Protein AF-X0WJH9-F1 (afdb_monomer_lite)

Sequence (144 aa):
SVLFIGSVLCEEDDSVIKLLTEKNVYPIPLNCTGLNMLEGLESVSTVADEEVITVLSRITFQMHACIRTRPNKKVYDRIGEALEKSKAKGIILKALSFCDLWYTEKERMKRSFDVPVLVLDSGYGEGDIGRISTRLESFLETLS

Secondary structure (DSSP, 8-state):
-EEEEESPP-GGGHHHHHHHHHTT--EEEESTTTHHHHHHHHT----TT--HHHHHHHHHHHSPPPTTSSS-HHHHHHHHHHHHHHT-S-EEEEEETT-HHHHHTHHHHHHH-SS-EEEEEE-SSGGGHHHHHHHHHHHHHHT-

Radius of gyration: 16.47 Å; chains: 1; bounding box: 43×32×41 Å

pLDDT: mean 89.29, std 8.72, range [57.38, 98.19]

Foldseek 3Di:
DAEEEADDDDPLCVLVQVLCVVVVHHYQDPYCNHDLVVVLQVPQDDDPPDDPVVSVVRSVVSGQDDLPDPVNVSVLVVVVVVCVVVVHQEYEHEDEVPNCSSVVCQVVVCVSDPHYYHYDHDYPDPVCSVVVSVSVVVNVVVSD

Structure (mmCIF, N/CA/C/O backbone):
data_AF-X0WJH9-F1
#
_entry.id   AF-X0WJH9-F1
#
loop_
_atom_site.group_PDB
_atom_site.id
_atom_site.type_symbol
_atom_site.label_atom_id
_atom_site.label_alt_id
_atom_site.label_comp_id
_atom_site.label_asym_id
_atom_site.label_entity_id
_atom_site.label_seq_id
_atom_site.pdbx_PDB_ins_code
_atom_site.Cartn_x
_atom_site.Cartn_y
_atom_site.Cartn_z
_atom_site.occupancy
_atom_site.B_iso_or_equiv
_atom_site.auth_seq_id
_atom_site.auth_comp_id
_atom_site.auth_asym_id
_atom_site.auth_atom_id
_atom_site.pdbx_PDB_model_num
ATOM 1 N N . SER A 1 1 ? -3.272 -9.104 9.311 1.00 92.94 1 SER A N 1
ATOM 2 C CA . SER A 1 1 ? -2.352 -8.209 8.583 1.00 92.94 1 SER A CA 1
ATOM 3 C C . SER A 1 1 ? -3.154 -7.276 7.694 1.00 92.94 1 SER A C 1
ATOM 5 O O . SER A 1 1 ? -4.299 -7.582 7.360 1.00 92.94 1 SER A O 1
ATOM 7 N N . VAL A 1 2 ? -2.558 -6.146 7.325 1.00 97.25 2 VAL A N 1
ATOM 8 C CA . VAL A 1 2 ? -3.115 -5.172 6.373 1.00 97.25 2 VAL A CA 1
ATOM 9 C C . VAL A 1 2 ? -2.063 -4.857 5.317 1.00 97.25 2 VAL A C 1
ATOM 11 O O . VAL A 1 2 ? -0.874 -4.874 5.628 1.00 97.25 2 VAL A O 1
ATOM 14 N N . LEU A 1 3 ? -2.468 -4.568 4.082 1.00 97.50 3 LEU A N 1
ATOM 15 C CA . LEU A 1 3 ? -1.538 -4.005 3.103 1.00 97.50 3 LEU A CA 1
ATOM 16 C C . LEU A 1 3 ? -1.379 -2.514 3.365 1.00 97.50 3 LEU A C 1
ATOM 18 O O . LEU A 1 3 ? -2.368 -1.792 3.422 1.00 97.50 3 LEU A O 1
ATOM 22 N N . PHE A 1 4 ? -0.143 -2.051 3.480 1.00 96.25 4 PHE A N 1
ATOM 23 C CA . PHE A 1 4 ? 0.189 -0.638 3.569 1.00 96.25 4 PHE A CA 1
ATOM 24 C C . PHE A 1 4 ? 0.730 -0.196 2.212 1.00 96.25 4 PHE A C 1
ATOM 26 O O . PHE A 1 4 ? 1.853 -0.531 1.835 1.00 96.25 4 PHE A O 1
ATOM 33 N N . ILE A 1 5 ? -0.100 0.505 1.447 1.00 95.81 5 ILE A N 1
ATOM 34 C CA . ILE A 1 5 ? 0.194 0.937 0.079 1.00 95.81 5 ILE A CA 1
ATOM 35 C C . ILE A 1 5 ? 0.254 2.460 0.014 1.00 95.81 5 ILE A C 1
ATOM 37 O O . ILE A 1 5 ? -0.139 3.155 0.950 1.00 95.81 5 ILE A O 1
ATOM 41 N N . GLY A 1 6 ? 0.660 2.987 -1.138 1.00 93.88 6 GLY A N 1
ATOM 42 C CA . GLY A 1 6 ? 0.555 4.411 -1.416 1.00 93.88 6 GLY A CA 1
ATOM 43 C C . GLY A 1 6 ? 1.908 5.094 -1.567 1.00 93.88 6 GLY A C 1
ATOM 44 O O . GLY A 1 6 ? 2.831 4.547 -2.181 1.00 93.88 6 GLY A O 1
ATOM 45 N N . SER A 1 7 ? 2.001 6.321 -1.060 1.00 91.62 7 SER A N 1
ATOM 46 C CA . SER A 1 7 ? 3.233 7.112 -1.043 1.0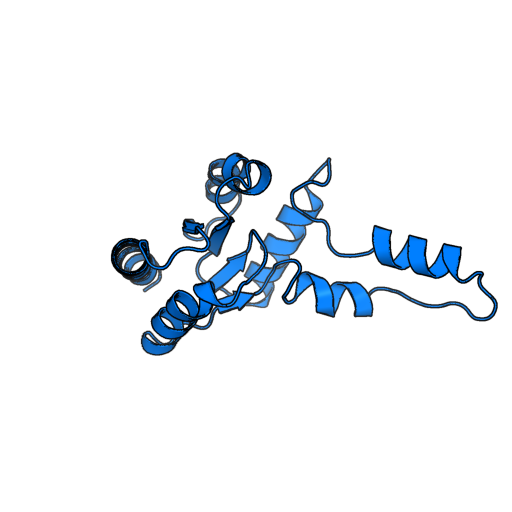0 91.62 7 SER A CA 1
ATOM 47 C C . SER A 1 7 ? 4.352 6.419 -0.254 1.00 91.62 7 SER A C 1
ATOM 49 O O . SER A 1 7 ? 4.126 5.418 0.427 1.00 91.62 7 SER A O 1
ATOM 51 N N . VAL A 1 8 ? 5.571 6.956 -0.365 1.00 89.62 8 VAL A N 1
ATOM 52 C CA . VAL A 1 8 ? 6.760 6.510 0.385 1.00 89.62 8 VAL A CA 1
ATOM 53 C C . VAL A 1 8 ? 6.472 6.376 1.883 1.00 89.62 8 VAL A C 1
ATOM 55 O O . VAL A 1 8 ? 5.695 7.166 2.417 1.00 89.62 8 VAL A O 1
ATOM 58 N N . LEU A 1 9 ? 7.092 5.396 2.544 1.00 87.44 9 LEU A N 1
ATOM 59 C CA . LEU A 1 9 ? 7.174 5.377 4.006 1.00 87.44 9 LEU A CA 1
ATOM 60 C C . LEU A 1 9 ? 8.233 6.390 4.447 1.00 87.44 9 LEU A C 1
ATOM 62 O O . LEU A 1 9 ? 9.302 6.472 3.839 1.00 87.44 9 LEU A O 1
ATOM 66 N N . CYS A 1 10 ? 7.916 7.161 5.475 1.00 84.19 10 CYS A N 1
ATOM 67 C CA . CYS A 1 10 ? 8.783 8.160 6.087 1.00 84.19 10 CYS A CA 1
ATOM 68 C C . CYS A 1 10 ? 8.827 7.933 7.604 1.00 84.19 10 CYS A C 1
ATOM 70 O O . CYS A 1 10 ? 8.014 7.179 8.138 1.00 84.19 10 CYS A O 1
ATOM 72 N N . GLU A 1 11 ? 9.774 8.569 8.292 1.00 83.75 11 GLU A N 1
ATOM 73 C CA . GLU A 1 11 ? 9.966 8.416 9.743 1.00 83.75 11 GLU A CA 1
ATOM 74 C C . GLU A 1 11 ? 8.698 8.774 10.536 1.00 83.75 11 GLU A C 1
ATOM 76 O O . GLU A 1 11 ? 8.378 8.150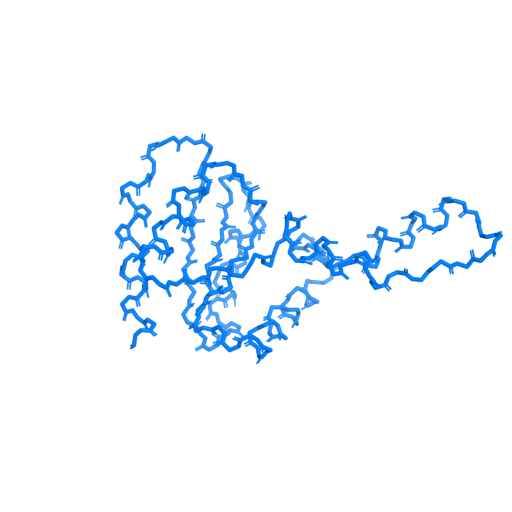 11.542 1.00 83.75 11 GLU A O 1
ATOM 81 N N . GLU A 1 12 ? 7.895 9.709 10.034 1.00 81.19 12 GLU A N 1
ATOM 82 C CA . GLU A 1 12 ? 6.648 10.141 10.663 1.00 81.19 12 GLU A CA 1
ATOM 83 C C . GLU A 1 12 ? 5.575 9.030 10.697 1.00 81.19 12 GLU A C 1
ATOM 85 O O . GLU A 1 12 ? 4.685 9.036 11.559 1.00 81.19 12 GLU A O 1
ATOM 90 N N . ASP A 1 13 ? 5.671 8.037 9.802 1.00 86.00 13 ASP A N 1
ATOM 91 C CA . ASP A 1 13 ? 4.761 6.886 9.775 1.00 86.00 13 ASP A CA 1
ATOM 92 C C . ASP A 1 13 ? 5.018 5.898 10.925 1.00 86.00 13 ASP A C 1
ATOM 94 O O . ASP A 1 13 ? 4.171 5.036 11.179 1.00 86.00 13 ASP A O 1
ATOM 98 N N . ASP A 1 14 ? 6.131 6.023 11.662 1.00 87.81 14 ASP A N 1
ATOM 99 C CA . ASP A 1 14 ? 6.445 5.166 12.814 1.00 87.81 14 ASP A CA 1
ATOM 100 C C . ASP A 1 14 ? 5.316 5.158 13.841 1.00 87.81 14 ASP A C 1
ATOM 102 O O . ASP A 1 14 ? 5.026 4.129 14.451 1.00 87.81 14 ASP A O 1
ATOM 106 N N . SER A 1 15 ? 4.657 6.303 14.025 1.00 85.81 15 SER A N 1
ATOM 107 C CA . SER A 1 15 ? 3.502 6.433 14.913 1.00 85.81 15 SER A CA 1
ATOM 108 C C . SER A 1 15 ? 2.368 5.482 14.509 1.00 85.81 15 SER A C 1
ATOM 110 O O . SER A 1 15 ? 1.832 4.763 15.351 1.00 85.81 15 SER A O 1
ATOM 112 N N . VAL A 1 16 ? 2.058 5.406 13.212 1.00 89.06 16 VAL A N 1
ATOM 113 C CA . VAL A 1 16 ? 1.028 4.522 12.647 1.00 89.06 16 VAL A CA 1
ATOM 114 C C . VAL A 1 16 ? 1.449 3.060 12.754 1.00 89.06 16 VAL A C 1
ATOM 116 O O . VAL A 1 16 ? 0.638 2.213 13.129 1.00 89.06 16 VAL A O 1
ATOM 119 N N . ILE A 1 17 ? 2.714 2.754 12.458 1.00 90.94 17 ILE A N 1
ATOM 120 C CA . ILE A 1 17 ? 3.252 1.390 12.535 1.00 90.94 17 ILE A CA 1
ATOM 121 C C . ILE A 1 17 ? 3.226 0.877 13.982 1.00 90.94 17 ILE A C 1
ATOM 123 O O . ILE A 1 17 ? 2.820 -0.266 14.217 1.00 90.94 17 ILE A O 1
ATOM 127 N N . LYS A 1 18 ? 3.599 1.713 14.959 1.00 90.62 18 LYS A N 1
ATOM 128 C CA . LYS A 1 18 ? 3.525 1.384 16.391 1.00 90.62 18 LYS A CA 1
ATOM 129 C C . LYS A 1 18 ? 2.087 1.109 16.816 1.00 90.62 18 LYS A C 1
ATOM 131 O O . LYS A 1 18 ? 1.829 0.041 17.362 1.00 90.62 18 LYS A O 1
ATOM 136 N N . LEU A 1 19 ? 1.149 1.991 16.464 1.00 90.12 19 LEU A N 1
ATOM 137 C CA . LEU A 1 19 ? -0.268 1.830 16.810 1.00 90.12 19 LEU A CA 1
ATOM 138 C C . LEU A 1 19 ? -0.868 0.538 16.230 1.00 90.12 19 LEU A C 1
ATOM 140 O O . LEU A 1 19 ? -1.598 -0.182 16.907 1.00 90.12 19 LEU A O 1
ATOM 144 N N . LEU A 1 20 ? -0.533 0.214 14.978 1.00 92.94 20 LEU A N 1
ATOM 145 C CA . LEU A 1 20 ? -0.915 -1.050 14.343 1.00 92.94 20 LEU A CA 1
ATOM 146 C C . LEU A 1 20 ? -0.359 -2.257 15.112 1.00 92.94 20 LEU A C 1
ATOM 148 O O . LEU A 1 20 ? -1.094 -3.201 15.417 1.00 92.94 20 LEU A O 1
ATOM 152 N N . THR A 1 21 ? 0.926 -2.204 15.463 1.00 92.12 21 THR A N 1
ATOM 153 C CA . THR A 1 21 ? 1.630 -3.292 16.154 1.00 92.12 21 THR A CA 1
ATOM 154 C C . THR A 1 21 ? 1.083 -3.519 17.565 1.00 92.12 21 THR A C 1
ATOM 156 O O . THR A 1 21 ? 0.880 -4.666 17.955 1.00 92.12 21 THR A O 1
ATOM 159 N N . GLU A 1 22 ? 0.757 -2.455 18.305 1.00 93.19 22 GLU A N 1
ATOM 160 C CA . GLU A 1 22 ? 0.109 -2.523 19.626 1.00 93.19 22 GLU A CA 1
ATOM 161 C C . GLU A 1 22 ? -1.248 -3.241 19.584 1.00 93.19 22 GLU A C 1
ATOM 163 O O . GLU A 1 22 ? -1.638 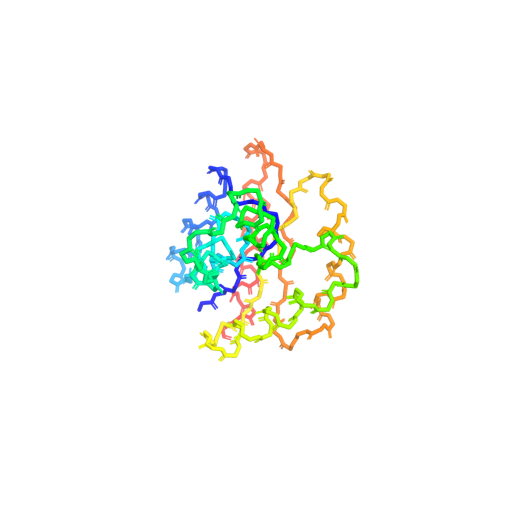-3.910 20.541 1.00 93.19 22 GLU A O 1
ATOM 168 N N . LYS A 1 23 ? -1.957 -3.159 18.453 1.00 91.44 23 LYS A N 1
ATOM 169 C CA . LYS A 1 23 ? -3.224 -3.867 18.213 1.00 91.44 23 LYS A CA 1
ATOM 170 C C . LYS A 1 23 ? -3.025 -5.253 17.574 1.00 91.44 23 LYS A C 1
ATOM 172 O O . LYS A 1 23 ? -3.993 -5.852 17.113 1.00 91.44 23 LYS A O 1
ATOM 177 N N . ASN A 1 24 ? -1.796 -5.782 17.540 1.00 93.44 24 ASN A N 1
ATOM 178 C CA . ASN A 1 24 ? -1.419 -7.045 16.881 1.00 93.44 24 ASN A CA 1
ATOM 179 C C . ASN A 1 24 ? -1.750 -7.094 15.377 1.00 93.44 24 ASN A C 1
ATOM 181 O O . ASN A 1 24 ? -2.008 -8.159 14.805 1.00 93.44 24 ASN A O 1
ATOM 185 N N . VAL A 1 25 ? -1.735 -5.940 14.709 1.00 95.06 25 VAL A N 1
ATOM 186 C CA . VAL A 1 25 ? -1.921 -5.840 13.263 1.00 95.06 25 VAL A CA 1
ATOM 187 C C . VAL A 1 25 ? -0.599 -5.464 12.615 1.00 95.06 25 VAL A C 1
ATOM 189 O O . VAL A 1 25 ? -0.069 -4.385 12.820 1.00 95.06 25 VAL A O 1
ATOM 192 N N . TYR A 1 26 ? -0.076 -6.356 11.780 1.00 94.12 26 TYR A N 1
ATOM 193 C CA . TYR A 1 26 ? 1.191 -6.125 11.088 1.00 94.12 26 TYR A CA 1
ATOM 194 C C . TYR A 1 26 ? 0.943 -5.568 9.677 1.00 94.12 26 TYR A C 1
ATOM 196 O O . TYR A 1 26 ? 0.253 -6.235 8.884 1.00 94.12 26 TYR A O 1
ATOM 204 N N . PRO A 1 27 ? 1.452 -4.360 9.357 1.00 95.06 27 PRO A N 1
ATOM 205 C CA . PRO A 1 27 ? 1.378 -3.801 8.015 1.00 95.06 27 PRO A CA 1
ATOM 206 C C . PRO A 1 27 ? 2.369 -4.490 7.073 1.00 95.06 27 PRO A C 1
ATOM 208 O O . PRO A 1 27 ? 3.518 -4.738 7.424 1.00 95.06 27 PRO A O 1
ATOM 211 N N . ILE A 1 28 ? 1.925 -4.760 5.849 1.00 96.56 28 ILE A N 1
ATOM 212 C CA . ILE A 1 28 ? 2.751 -5.278 4.756 1.00 96.56 28 ILE A CA 1
ATOM 213 C C . ILE A 1 28 ? 3.064 -4.100 3.823 1.00 96.56 28 ILE A C 1
ATOM 215 O O . ILE A 1 28 ? 2.152 -3.640 3.129 1.00 96.56 28 ILE A O 1
ATOM 219 N N . PRO A 1 29 ? 4.303 -3.577 3.804 1.00 95.62 29 PRO A N 1
ATOM 220 C CA . PRO A 1 29 ? 4.628 -2.333 3.112 1.00 95.62 29 PRO A CA 1
ATOM 221 C C . PRO A 1 29 ? 4.786 -2.562 1.604 1.00 95.62 29 PRO A C 1
ATOM 223 O O . PRO A 1 29 ? 5.873 -2.855 1.115 1.00 95.62 29 PRO A O 1
ATOM 226 N N . LEU A 1 30 ? 3.704 -2.416 0.841 1.00 95.69 30 LEU A N 1
ATOM 227 C CA . LEU A 1 30 ? 3.671 -2.591 -0.614 1.00 95.69 30 LEU A CA 1
ATOM 228 C C . LEU A 1 30 ? 3.735 -1.228 -1.329 1.00 95.69 30 LEU A C 1
ATOM 230 O O . LEU A 1 30 ? 2.822 -0.811 -2.046 1.00 95.69 30 LEU A O 1
ATOM 234 N N . ASN A 1 31 ? 4.833 -0.509 -1.112 1.00 92.62 31 ASN A N 1
ATOM 235 C CA . ASN A 1 31 ? 5.142 0.760 -1.768 1.00 92.62 31 ASN A CA 1
ATOM 236 C C . ASN A 1 31 ? 6.609 0.802 -2.232 1.00 92.62 31 ASN A C 1
ATOM 238 O O . ASN A 1 31 ? 7.357 -0.160 -2.061 1.00 92.62 31 ASN A O 1
ATOM 242 N N . CYS A 1 32 ? 7.026 1.909 -2.852 1.00 90.06 32 CYS A N 1
ATOM 243 C CA . CYS A 1 32 ? 8.353 2.040 -3.466 1.00 90.06 32 CYS A CA 1
ATOM 244 C C . CYS A 1 32 ? 9.530 2.136 -2.482 1.00 90.06 32 CYS A C 1
ATOM 246 O O . CYS A 1 32 ? 10.666 2.132 -2.933 1.00 90.06 32 CYS A O 1
ATOM 248 N N . THR A 1 33 ? 9.277 2.229 -1.177 1.00 90.88 33 THR A N 1
ATOM 249 C CA . THR A 1 33 ? 10.298 2.129 -0.116 1.00 90.88 33 THR A CA 1
ATOM 250 C C . THR A 1 33 ? 10.159 0.828 0.682 1.00 90.88 33 THR A C 1
ATOM 252 O O . THR A 1 33 ? 10.831 0.649 1.690 1.00 90.88 33 THR A O 1
ATOM 255 N N . GLY A 1 34 ? 9.263 -0.064 0.253 1.00 92.12 34 GLY A N 1
ATOM 256 C CA . GLY A 1 34 ? 9.014 -1.374 0.841 1.00 92.12 34 GLY A CA 1
ATOM 257 C C . GLY A 1 34 ? 9.170 -2.484 -0.197 1.00 92.12 34 GLY A C 1
ATOM 258 O O . GLY A 1 34 ? 10.088 -2.473 -1.019 1.00 92.12 34 GLY A O 1
ATOM 259 N N . LEU A 1 35 ? 8.245 -3.442 -0.192 1.00 93.12 35 LEU A N 1
ATOM 260 C CA . LEU A 1 35 ? 8.314 -4.663 -0.996 1.00 93.12 35 LEU A CA 1
ATOM 261 C C . LEU A 1 35 ? 8.374 -4.413 -2.507 1.00 93.12 35 LEU A C 1
ATOM 263 O O . LEU A 1 35 ? 9.033 -5.175 -3.205 1.00 93.12 35 LEU A O 1
ATOM 267 N N . ASN A 1 36 ? 7.780 -3.331 -3.031 1.00 92.25 36 ASN A N 1
ATOM 268 C CA . ASN A 1 36 ? 7.887 -3.051 -4.470 1.00 92.25 36 ASN A CA 1
ATOM 269 C C . ASN A 1 36 ? 9.338 -2.780 -4.897 1.00 92.25 36 ASN A C 1
ATOM 271 O O . ASN A 1 36 ? 9.688 -3.065 -6.043 1.00 92.25 36 ASN A O 1
ATOM 275 N N . MET A 1 37 ? 10.163 -2.227 -3.997 1.00 88.44 37 MET A N 1
ATOM 276 C CA . MET A 1 37 ? 11.585 -1.994 -4.246 1.00 88.44 37 MET A CA 1
ATOM 277 C C . MET A 1 37 ? 12.378 -3.298 -4.189 1.00 88.44 37 MET A C 1
ATOM 279 O O . MET A 1 37 ? 13.125 -3.596 -5.116 1.00 88.44 37 MET A O 1
ATOM 283 N N . LEU A 1 38 ? 12.187 -4.072 -3.117 1.00 86.75 38 LEU A N 1
ATOM 284 C CA . LEU A 1 38 ? 12.938 -5.304 -2.869 1.00 86.75 38 LEU A CA 1
ATOM 285 C C . LEU A 1 38 ? 12.640 -6.363 -3.935 1.00 86.75 38 LEU A C 1
ATOM 287 O O . LEU A 1 38 ? 13.541 -6.814 -4.633 1.00 86.75 38 LEU A O 1
ATOM 291 N N . GLU A 1 39 ? 11.362 -6.673 -4.140 1.00 86.94 39 GLU A N 1
ATOM 292 C CA . GLU A 1 39 ? 10.944 -7.693 -5.105 1.00 86.94 39 GLU A CA 1
ATOM 293 C C . GLU A 1 39 ? 11.118 -7.225 -6.559 1.00 86.94 39 GLU A C 1
ATOM 295 O O . GLU A 1 39 ? 11.237 -8.031 -7.479 1.00 86.94 39 GLU A O 1
ATOM 300 N N . GLY A 1 40 ? 11.126 -5.906 -6.790 1.00 79.88 40 GLY A N 1
ATOM 301 C CA . GLY A 1 40 ? 11.391 -5.342 -8.112 1.00 79.88 40 GLY A CA 1
ATOM 302 C C . GLY A 1 40 ? 12.796 -5.688 -8.604 1.00 79.88 40 GLY A C 1
ATOM 303 O O . GLY A 1 40 ? 12.953 -6.087 -9.754 1.00 79.88 40 GLY A O 1
ATOM 304 N N . LEU A 1 41 ? 13.798 -5.602 -7.727 1.00 76.31 41 LEU A N 1
ATOM 305 C CA . LEU A 1 41 ? 15.190 -5.917 -8.059 1.00 76.31 41 LEU A CA 1
ATOM 306 C C . LEU A 1 41 ? 15.412 -7.412 -8.309 1.00 76.31 41 LEU A C 1
ATOM 308 O O . LEU A 1 41 ? 16.139 -7.767 -9.233 1.00 76.31 41 LEU A O 1
ATOM 312 N N . GLU A 1 42 ? 14.755 -8.282 -7.539 1.00 75.62 42 GLU A N 1
ATOM 313 C CA . GLU A 1 42 ? 14.847 -9.742 -7.705 1.00 75.62 42 GLU A CA 1
ATOM 314 C C . GLU A 1 42 ? 14.331 -10.218 -9.070 1.00 75.62 42 GLU A C 1
ATOM 316 O O . GLU A 1 42 ? 14.780 -11.237 -9.591 1.00 75.62 42 GLU A O 1
ATOM 321 N N . SER A 1 43 ? 13.408 -9.467 -9.675 1.00 65.44 43 SER A N 1
ATOM 322 C CA . SER A 1 43 ? 12.826 -9.806 -10.975 1.00 65.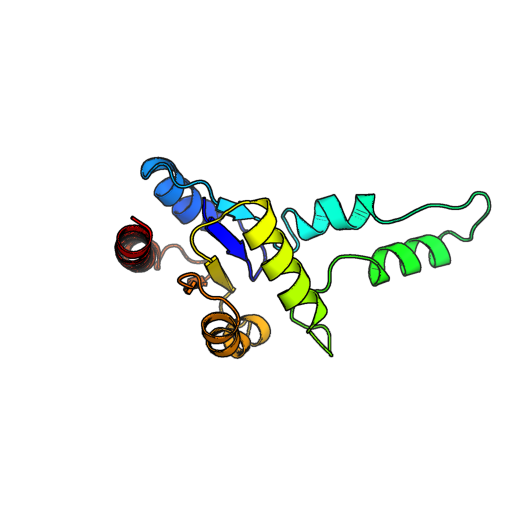44 43 SER A CA 1
ATOM 323 C C . SER A 1 43 ? 13.741 -9.530 -12.176 1.00 65.44 43 SER A C 1
ATOM 325 O O . SER A 1 43 ? 13.404 -9.921 -13.297 1.00 65.44 43 SER A O 1
ATOM 327 N N . VAL A 1 44 ? 14.892 -8.874 -11.976 1.00 71.00 44 VAL A N 1
ATOM 328 C CA . VAL A 1 44 ? 15.750 -8.427 -13.079 1.00 71.00 44 VAL A CA 1
ATOM 329 C C . VAL A 1 44 ? 16.930 -9.370 -13.287 1.00 71.00 44 VAL A C 1
ATOM 331 O O . VAL A 1 44 ? 17.847 -9.443 -12.473 1.00 71.00 44 VAL A O 1
ATOM 334 N N . SER A 1 45 ? 16.961 -10.043 -14.437 1.00 70.81 45 SER A N 1
ATOM 335 C CA . SER A 1 45 ? 18.116 -10.836 -14.862 1.00 70.81 45 SER A CA 1
ATOM 336 C C . SER A 1 45 ? 19.201 -9.959 -15.499 1.00 70.81 45 SER A C 1
ATOM 338 O O . SER A 1 45 ? 18.915 -9.099 -16.346 1.00 70.81 45 SER A O 1
ATOM 340 N N . THR A 1 46 ? 20.461 -10.214 -15.154 1.00 73.62 46 THR A N 1
ATOM 341 C CA . THR A 1 46 ? 21.629 -9.653 -15.845 1.00 73.62 46 THR A CA 1
ATOM 342 C C . THR A 1 46 ? 22.167 -10.645 -16.874 1.00 73.62 46 THR A C 1
ATOM 344 O O . THR A 1 46 ? 22.115 -11.859 -16.675 1.00 73.62 46 THR A O 1
ATOM 347 N N . VAL A 1 47 ? 22.656 -10.125 -18.000 1.00 77.19 47 VAL A N 1
ATOM 348 C CA . VAL A 1 47 ? 23.351 -10.900 -19.034 1.00 77.19 47 VAL A CA 1
ATOM 349 C C . VAL A 1 47 ? 24.813 -10.465 -19.025 1.00 77.19 47 VAL A C 1
ATOM 351 O O . VAL A 1 47 ? 25.101 -9.278 -18.864 1.00 77.19 47 VAL A O 1
ATOM 354 N N . ALA A 1 48 ? 25.737 -11.420 -19.142 1.00 77.38 48 ALA A N 1
ATOM 355 C CA . ALA A 1 48 ? 27.161 -11.114 -19.243 1.00 77.38 48 ALA A CA 1
ATOM 356 C C . ALA A 1 48 ? 27.443 -10.262 -20.495 1.00 77.38 48 ALA A C 1
ATOM 358 O O . ALA A 1 48 ? 26.792 -10.442 -21.522 1.00 77.38 48 ALA A O 1
ATOM 359 N N . ASP A 1 49 ? 28.399 -9.338 -20.388 1.00 85.44 49 ASP A N 1
ATOM 360 C CA . ASP A 1 49 ? 28.862 -8.450 -21.468 1.00 85.44 49 ASP A CA 1
ATOM 361 C C . ASP A 1 49 ? 27.827 -7.448 -22.018 1.00 85.44 49 ASP A C 1
ATOM 363 O O . ASP A 1 49 ? 28.050 -6.811 -23.048 1.00 85.44 49 ASP A O 1
ATOM 367 N N . GLU A 1 50 ? 26.705 -7.252 -21.324 1.00 87.75 50 GLU A N 1
ATOM 368 C CA . GLU A 1 50 ? 25.721 -6.233 -21.687 1.00 87.75 50 GLU A CA 1
ATOM 369 C C . GLU A 1 50 ? 26.160 -4.825 -21.248 1.00 87.75 50 GLU A C 1
ATOM 371 O O . GLU A 1 50 ? 26.703 -4.629 -20.157 1.00 87.75 50 GLU A O 1
ATOM 376 N N . GLU A 1 51 ? 25.887 -3.812 -22.078 1.00 92.88 51 GLU A N 1
ATOM 377 C CA . GLU A 1 51 ? 26.174 -2.422 -21.725 1.00 92.88 51 GLU A CA 1
ATOM 378 C C . GLU A 1 51 ? 25.443 -2.002 -20.441 1.00 92.88 51 GLU A C 1
ATOM 380 O O . GLU A 1 51 ? 24.233 -2.195 -20.290 1.00 92.88 51 GLU A O 1
ATOM 385 N N . VAL A 1 52 ? 26.169 -1.336 -19.537 1.00 90.19 52 VAL A N 1
ATOM 386 C CA . VAL A 1 52 ? 25.651 -0.886 -18.232 1.00 90.19 52 VAL A CA 1
ATOM 387 C C . VAL A 1 52 ? 24.367 -0.067 -18.376 1.00 90.19 52 VAL A C 1
ATOM 389 O O . VAL A 1 52 ? 23.437 -0.230 -17.587 1.00 90.19 52 VAL A O 1
ATOM 392 N N . ILE A 1 53 ? 24.277 0.793 -19.396 1.00 91.44 53 ILE A N 1
ATOM 393 C CA . ILE A 1 53 ? 23.090 1.627 -19.610 1.00 91.44 53 ILE A CA 1
ATOM 394 C C . ILE A 1 53 ? 21.854 0.794 -19.969 1.00 91.44 53 ILE A C 1
ATOM 396 O O . ILE A 1 53 ? 20.746 1.118 -19.534 1.00 91.44 53 ILE A O 1
ATOM 400 N N . THR A 1 54 ? 22.034 -0.307 -20.698 1.00 90.25 54 THR A N 1
ATOM 401 C CA . THR A 1 54 ? 20.957 -1.229 -21.071 1.00 90.25 54 THR A CA 1
ATOM 402 C C . THR A 1 54 ? 20.465 -1.992 -19.847 1.00 90.25 54 THR A C 1
ATOM 404 O O . THR A 1 54 ? 19.255 -2.079 -19.624 1.00 90.25 54 THR A O 1
ATOM 407 N N . VAL A 1 55 ? 21.389 -2.442 -18.991 1.00 88.19 55 VAL A N 1
ATOM 408 C CA . VAL A 1 55 ? 21.059 -3.080 -17.709 1.00 88.19 55 VAL A CA 1
ATOM 409 C C . VAL A 1 55 ? 20.280 -2.119 -16.803 1.00 88.19 55 VAL A C 1
ATOM 411 O O . VAL A 1 55 ? 19.202 -2.469 -16.323 1.00 88.19 55 VAL A O 1
ATOM 414 N N . LEU A 1 56 ? 20.761 -0.884 -16.613 1.00 86.94 56 LEU A N 1
ATOM 415 C CA . LEU A 1 56 ? 20.087 0.128 -15.785 1.00 86.94 56 LEU A CA 1
ATOM 416 C C . LEU A 1 56 ? 18.705 0.508 -16.328 1.00 86.94 56 LEU A C 1
ATOM 418 O O . LEU A 1 56 ? 17.750 0.659 -15.558 1.00 86.94 56 LEU A O 1
ATOM 422 N N . SER A 1 57 ? 18.584 0.634 -17.650 1.00 89.19 57 SER A N 1
ATOM 423 C CA . SER A 1 57 ? 17.303 0.891 -18.312 1.00 89.19 57 SER A CA 1
ATOM 424 C C . SER A 1 57 ? 16.327 -0.249 -18.045 1.00 89.19 57 SER A C 1
ATOM 426 O O . SER A 1 57 ? 15.201 -0.006 -17.609 1.00 89.19 57 SER A O 1
ATOM 428 N N . ARG A 1 58 ? 16.763 -1.502 -18.230 1.00 87.56 58 ARG A N 1
ATOM 429 C CA . ARG A 1 58 ? 15.929 -2.678 -17.971 1.00 87.56 58 ARG A CA 1
ATOM 430 C C . ARG A 1 58 ? 15.476 -2.740 -16.520 1.00 87.56 58 ARG A C 1
ATOM 432 O O . ARG A 1 58 ? 14.278 -2.895 -16.307 1.00 87.56 58 ARG A O 1
ATOM 439 N N . ILE A 1 59 ? 16.384 -2.553 -15.556 1.00 84.94 59 ILE A N 1
ATOM 440 C CA . ILE A 1 59 ? 16.027 -2.494 -14.131 1.00 84.94 59 ILE A CA 1
ATOM 441 C C . ILE A 1 59 ? 14.919 -1.459 -13.939 1.00 84.94 59 ILE A C 1
ATOM 443 O O . ILE A 1 59 ? 13.830 -1.798 -13.492 1.00 84.94 59 ILE A O 1
ATOM 447 N N . THR A 1 60 ? 15.147 -0.222 -14.381 1.00 84.56 60 THR A N 1
ATOM 448 C CA . THR A 1 60 ? 14.213 0.896 -14.187 1.00 84.56 60 THR A CA 1
ATOM 449 C C . THR A 1 60 ? 12.816 0.620 -14.759 1.00 84.56 60 THR A C 1
ATOM 451 O O . THR A 1 60 ? 11.819 0.979 -14.131 1.00 84.56 60 THR A O 1
ATOM 454 N N . PHE A 1 61 ? 12.719 -0.026 -15.925 1.00 86.19 61 PHE A N 1
ATOM 455 C CA . PHE A 1 61 ? 11.438 -0.327 -16.577 1.00 86.19 61 PHE A CA 1
ATOM 456 C C . PHE A 1 61 ? 10.765 -1.621 -16.098 1.00 86.19 61 PHE A C 1
ATOM 458 O O . PHE A 1 61 ? 9.553 -1.763 -16.276 1.00 86.19 61 PHE A O 1
ATOM 465 N N . GLN A 1 62 ? 11.520 -2.556 -15.516 1.00 85.81 62 GLN A N 1
ATOM 466 C CA . GLN A 1 62 ? 10.992 -3.814 -14.979 1.00 85.81 62 GLN A CA 1
ATOM 467 C C . GLN A 1 62 ? 10.591 -3.725 -13.505 1.00 85.81 62 GLN A C 1
ATOM 469 O O . GLN A 1 62 ? 9.821 -4.567 -13.048 1.00 85.81 62 GLN A O 1
ATOM 474 N N . MET A 1 63 ? 11.028 -2.686 -12.783 1.00 86.19 63 MET A N 1
ATOM 475 C CA . MET A 1 63 ? 10.530 -2.401 -11.437 1.00 86.19 63 MET A CA 1
ATOM 476 C C . MET A 1 63 ? 8.997 -2.365 -11.394 1.00 86.19 63 MET A C 1
ATOM 478 O O . MET A 1 63 ? 8.320 -1.932 -12.334 1.00 86.19 63 MET A O 1
ATOM 482 N N . HIS A 1 64 ? 8.446 -2.751 -10.243 1.00 90.94 64 HIS A N 1
ATOM 483 C CA . HIS A 1 64 ? 7.020 -2.639 -9.975 1.00 90.94 64 HIS A CA 1
ATOM 484 C C . HIS A 1 64 ? 6.498 -1.230 -10.278 1.00 90.94 64 HIS A C 1
ATOM 486 O O . HIS A 1 64 ? 7.066 -0.211 -9.874 1.00 90.94 64 HIS A O 1
ATOM 492 N N . ALA A 1 65 ? 5.380 -1.183 -10.999 1.00 90.12 65 ALA A N 1
ATOM 493 C CA . ALA A 1 65 ? 4.808 0.059 -11.477 1.00 90.12 65 ALA A CA 1
ATOM 494 C C . ALA A 1 65 ? 4.376 0.967 -10.309 1.00 90.12 65 ALA A C 1
ATOM 496 O O . ALA A 1 65 ? 3.671 0.552 -9.392 1.00 90.12 65 ALA A O 1
ATOM 497 N N . CYS A 1 66 ? 4.752 2.243 -10.373 1.00 90.62 66 CYS A N 1
ATOM 498 C CA . CYS A 1 66 ? 4.189 3.280 -9.509 1.00 90.62 66 CYS A CA 1
ATOM 499 C C . CYS A 1 66 ? 2.774 3.652 -9.985 1.00 90.62 66 CYS A C 1
ATOM 501 O O . CYS A 1 66 ? 2.479 3.576 -11.183 1.00 90.62 66 CYS A O 1
ATOM 503 N N . ILE A 1 67 ? 1.923 4.161 -9.086 1.00 93.94 67 ILE A N 1
ATOM 504 C CA . ILE A 1 67 ? 0.581 4.656 -9.434 1.00 93.94 67 ILE A CA 1
ATOM 505 C C . ILE A 1 67 ? 0.589 5.743 -10.512 1.00 93.94 67 ILE A C 1
ATOM 507 O O . ILE A 1 67 ? -0.432 5.950 -11.152 1.00 93.94 67 ILE A O 1
ATOM 511 N N . ARG A 1 68 ? 1.722 6.424 -10.747 1.00 91.69 68 ARG A N 1
ATOM 512 C CA . ARG A 1 68 ? 1.887 7.424 -11.818 1.00 91.69 68 ARG A CA 1
ATOM 513 C C . ARG A 1 68 ? 1.898 6.829 -13.227 1.00 91.69 68 ARG A C 1
ATOM 515 O O . ARG A 1 68 ? 1.649 7.541 -14.191 1.00 91.69 68 ARG A O 1
ATOM 522 N N . THR A 1 69 ? 2.226 5.544 -13.358 1.00 91.50 69 THR A N 1
ATOM 523 C CA . THR A 1 69 ? 2.332 4.875 -14.663 1.00 91.50 69 THR A CA 1
ATOM 524 C C . THR A 1 69 ? 0.973 4.847 -15.356 1.00 91.50 69 THR A C 1
ATOM 526 O O . THR A 1 69 ? -0.060 4.757 -14.697 1.00 91.50 69 THR A O 1
ATOM 529 N N . ARG A 1 70 ? 0.928 4.959 -16.684 1.00 92.25 70 ARG A N 1
ATOM 530 C CA . ARG A 1 70 ? -0.317 4.829 -17.452 1.00 92.25 70 ARG A CA 1
ATOM 531 C C . ARG A 1 70 ? -0.081 3.910 -18.658 1.00 92.25 70 ARG A C 1
ATOM 533 O O . ARG A 1 70 ? 0.897 4.127 -19.367 1.00 92.25 70 ARG A O 1
ATOM 540 N N . PRO A 1 71 ? -0.946 2.902 -18.888 1.00 93.50 71 PRO A N 1
ATOM 541 C CA . PRO A 1 71 ? -2.070 2.489 -18.035 1.00 93.50 71 PRO A CA 1
ATOM 542 C C . PRO A 1 71 ? -1.599 1.917 -16.679 1.00 93.50 71 PRO A C 1
ATOM 544 O O . PRO A 1 71 ? -0.616 1.187 -16.617 1.00 93.50 71 PRO A O 1
ATOM 547 N N . ASN A 1 72 ? -2.310 2.224 -15.585 1.00 95.31 72 ASN A N 1
ATOM 548 C CA . ASN A 1 72 ? -1.913 1.835 -14.217 1.00 95.31 72 ASN A CA 1
ATOM 549 C C . ASN A 1 72 ? -2.455 0.468 -13.760 1.00 95.31 72 ASN A C 1
ATOM 551 O O . ASN A 1 72 ? -2.401 0.158 -12.572 1.00 95.31 72 ASN A O 1
ATOM 555 N N . LYS A 1 73 ? -2.977 -0.364 -14.673 1.00 96.06 73 LYS A N 1
ATOM 556 C CA . LYS A 1 73 ? -3.573 -1.671 -14.332 1.00 96.06 73 LYS A CA 1
ATOM 557 C C . LYS A 1 73 ? -2.607 -2.567 -13.545 1.00 96.06 73 LYS A C 1
ATOM 559 O O . LYS A 1 73 ? -3.015 -3.153 -12.552 1.00 96.06 73 LYS A O 1
ATOM 564 N N . LYS A 1 74 ? -1.321 -2.579 -13.918 1.00 94.88 74 LYS A N 1
ATOM 565 C CA . LYS A 1 74 ? -0.275 -3.371 -13.245 1.00 94.88 74 LYS A CA 1
ATOM 566 C C . LYS A 1 74 ? -0.164 -3.089 -11.740 1.00 94.88 74 LYS A C 1
ATOM 568 O O . LYS A 1 74 ? 0.219 -3.972 -10.986 1.00 94.88 74 LYS A O 1
ATOM 573 N N . VAL A 1 75 ? -0.507 -1.876 -11.299 1.00 96.25 75 VAL A N 1
ATOM 574 C CA . VAL A 1 75 ? -0.509 -1.516 -9.872 1.00 96.25 75 VAL A CA 1
ATOM 575 C C . VAL A 1 75 ? -1.637 -2.235 -9.139 1.00 96.25 75 VAL A C 1
ATOM 577 O O . VAL A 1 75 ? -1.414 -2.817 -8.083 1.00 96.25 75 VAL A O 1
ATOM 580 N N . TYR A 1 76 ? -2.836 -2.236 -9.722 1.00 97.81 76 TYR A N 1
ATOM 581 C CA . TYR A 1 76 ? -3.994 -2.935 -9.169 1.00 97.81 76 TYR A CA 1
ATOM 582 C C . TYR A 1 76 ? -3.791 -4.449 -9.163 1.00 97.81 76 TYR A C 1
ATOM 584 O O . TYR A 1 76 ? -4.089 -5.087 -8.158 1.00 97.81 76 TYR A O 1
ATOM 592 N N . ASP A 1 77 ? -3.226 -4.999 -10.241 1.00 97.19 77 ASP A N 1
ATOM 593 C CA . ASP A 1 77 ? -2.902 -6.425 -10.335 1.00 97.19 77 ASP A CA 1
ATOM 594 C C . ASP A 1 77 ? -1.942 -6.830 -9.206 1.00 97.19 77 ASP A C 1
ATOM 596 O O . ASP A 1 77 ? -2.232 -7.750 -8.445 1.00 97.19 77 ASP A O 1
ATOM 600 N N . ARG A 1 78 ? -0.862 -6.061 -8.999 1.00 96.00 78 ARG A N 1
ATOM 601 C CA . ARG A 1 78 ? 0.109 -6.324 -7.927 1.00 96.00 78 ARG A CA 1
ATOM 602 C C . ARG A 1 78 ? -0.508 -6.255 -6.526 1.00 96.00 78 ARG A C 1
ATOM 604 O O . ARG A 1 78 ? -0.138 -7.062 -5.671 1.00 96.00 78 ARG A O 1
ATOM 611 N N . ILE A 1 79 ? -1.418 -5.307 -6.280 1.00 97.75 79 ILE A N 1
ATOM 612 C CA . ILE A 1 79 ? -2.147 -5.193 -5.003 1.00 97.75 79 ILE A CA 1
ATOM 613 C C . ILE A 1 79 ? -3.069 -6.403 -4.809 1.00 97.75 79 ILE A C 1
ATOM 615 O O . ILE A 1 79 ? -3.072 -6.986 -3.728 1.00 97.75 79 ILE A O 1
ATOM 619 N N . GLY A 1 80 ? -3.800 -6.817 -5.848 1.00 98.12 80 GLY A N 1
ATOM 620 C CA . GLY A 1 80 ? -4.656 -8.005 -5.812 1.00 98.12 80 GLY A CA 1
ATOM 621 C C . GLY A 1 80 ? -3.868 -9.277 -5.499 1.00 98.12 80 GLY A C 1
ATOM 622 O O . GLY A 1 80 ? -4.212 -10.003 -4.569 1.00 98.12 80 GLY A O 1
ATOM 623 N N . GLU A 1 81 ? -2.744 -9.488 -6.186 1.00 97.12 81 GLU A N 1
ATOM 624 C CA . GLU A 1 81 ? -1.831 -10.601 -5.909 1.00 97.12 81 GLU A CA 1
ATOM 625 C C . GLU A 1 81 ? -1.286 -10.560 -4.473 1.00 97.12 81 GLU A C 1
ATOM 627 O O . GLU A 1 81 ? -1.171 -11.595 -3.815 1.00 97.12 81 GLU A O 1
ATOM 632 N N . ALA A 1 82 ? -0.949 -9.370 -3.958 1.00 97.25 82 ALA A N 1
ATOM 633 C CA . ALA A 1 82 ? -0.489 -9.212 -2.581 1.00 97.25 82 ALA A CA 1
ATOM 634 C C . ALA A 1 82 ? -1.582 -9.573 -1.569 1.00 97.25 82 ALA A C 1
ATOM 636 O O . ALA A 1 82 ? -1.294 -10.261 -0.587 1.00 97.25 82 ALA A O 1
ATOM 637 N N . LEU A 1 83 ? -2.824 -9.133 -1.795 1.00 98.06 83 LEU A N 1
ATOM 638 C CA . LEU A 1 83 ? -3.969 -9.471 -0.946 1.00 98.06 83 LEU A CA 1
ATOM 639 C C . LEU A 1 83 ? -4.196 -10.981 -0.928 1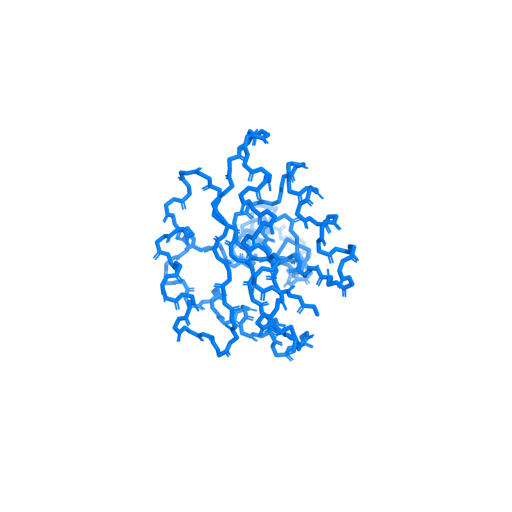.00 98.06 83 LEU A C 1
ATOM 641 O O . LEU A 1 83 ? -4.317 -11.575 0.143 1.00 98.06 83 LEU A O 1
ATOM 645 N N . GLU A 1 84 ? -4.194 -11.612 -2.101 1.00 97.44 84 GLU A N 1
ATOM 646 C CA . GLU A 1 84 ? -4.436 -13.044 -2.229 1.00 97.44 84 GLU A CA 1
ATOM 647 C C . GLU A 1 84 ? -3.355 -13.876 -1.531 1.00 97.44 84 GLU A C 1
ATOM 649 O O . GLU A 1 84 ? -3.690 -14.809 -0.793 1.00 97.44 84 GLU A O 1
ATOM 654 N N . LYS A 1 85 ? -2.075 -13.528 -1.727 1.00 96.88 85 LYS A N 1
ATOM 655 C CA . LYS A 1 85 ? -0.930 -14.230 -1.124 1.00 96.88 85 LYS A CA 1
ATOM 656 C C . LYS A 1 85 ? -0.869 -14.042 0.390 1.00 96.88 85 LYS A C 1
ATOM 658 O O . LYS A 1 85 ? -0.622 -14.998 1.116 1.00 96.88 85 LYS A O 1
ATOM 663 N N . SER A 1 86 ? -1.091 -12.819 0.869 1.00 96.75 86 SER A N 1
ATOM 664 C CA . SER A 1 86 ? -0.929 -12.481 2.291 1.00 96.75 86 SER A CA 1
ATOM 665 C C . SER A 1 86 ? -2.168 -12.725 3.148 1.00 96.75 86 SER A C 1
ATOM 667 O O . SER A 1 86 ? -2.067 -12.690 4.375 1.00 96.75 86 SER A O 1
ATOM 669 N N . LYS A 1 87 ? -3.338 -12.907 2.520 1.00 96.56 87 LYS A N 1
ATOM 670 C CA . LYS A 1 87 ? -4.648 -12.928 3.193 1.00 96.56 87 LYS A CA 1
ATOM 671 C C . LYS A 1 87 ? -4.874 -11.691 4.074 1.00 96.56 87 LYS A C 1
ATOM 673 O O . LYS A 1 87 ? -5.546 -11.765 5.103 1.00 96.56 87 LYS A O 1
ATOM 678 N N . ALA A 1 88 ? -4.285 -10.554 3.694 1.00 97.12 88 ALA A N 1
ATOM 679 C CA . ALA A 1 88 ? -4.492 -9.296 4.393 1.00 97.12 88 ALA A CA 1
ATOM 680 C C . ALA A 1 88 ? -5.979 -8.920 4.368 1.00 97.12 88 ALA A C 1
ATOM 682 O O . ALA A 1 88 ? -6.639 -9.005 3.335 1.00 97.12 88 ALA A O 1
ATOM 683 N N . LYS A 1 89 ? -6.499 -8.498 5.524 1.00 97.12 89 LYS A N 1
ATOM 684 C CA . LYS A 1 89 ? -7.934 -8.240 5.711 1.00 97.12 89 LYS A CA 1
ATOM 685 C C . LYS A 1 89 ? -8.370 -6.841 5.277 1.00 97.12 89 LYS A C 1
ATOM 687 O O . LYS A 1 89 ? -9.559 -6.565 5.252 1.00 97.12 89 LYS A O 1
ATOM 692 N N . GLY A 1 90 ? -7.425 -5.956 4.978 1.00 97.69 90 GLY A N 1
ATOM 693 C CA . GLY A 1 90 ? -7.694 -4.559 4.663 1.00 97.69 90 GLY A CA 1
ATOM 694 C C . GLY A 1 90 ? -6.500 -3.881 4.006 1.00 97.69 90 GLY A C 1
ATOM 695 O O . GLY A 1 90 ? -5.372 -4.384 4.061 1.00 97.69 90 GLY A O 1
ATOM 696 N N . ILE A 1 91 ? -6.759 -2.727 3.400 1.00 98.19 91 ILE A N 1
ATOM 697 C CA . ILE A 1 91 ? -5.758 -1.856 2.787 1.00 98.19 91 ILE A CA 1
ATOM 698 C C . ILE A 1 91 ? -5.704 -0.537 3.557 1.00 98.19 91 ILE A C 1
ATOM 700 O O . ILE A 1 91 ? -6.725 0.103 3.792 1.00 98.19 91 ILE A O 1
ATOM 704 N N . ILE A 1 92 ? -4.499 -0.086 3.871 1.00 96.56 92 ILE A N 1
ATOM 705 C CA . ILE A 1 92 ? -4.202 1.286 4.263 1.00 96.56 92 ILE A CA 1
ATOM 706 C C . ILE A 1 92 ? -3.542 1.959 3.059 1.00 96.56 92 ILE A C 1
ATOM 708 O O . ILE A 1 92 ? -2.421 1.626 2.683 1.00 96.56 92 ILE A O 1
ATOM 712 N N . LEU A 1 93 ? -4.263 2.883 2.427 1.00 95.62 93 LEU A N 1
ATOM 713 C CA . LEU A 1 93 ? -3.785 3.739 1.346 1.00 95.62 93 LEU A CA 1
ATOM 714 C C . LEU A 1 93 ? -3.235 5.031 1.951 1.00 95.62 93 LEU A C 1
ATOM 716 O O . LEU A 1 93 ? -4.005 5.934 2.288 1.00 95.62 93 LEU A O 1
ATOM 720 N N . LYS A 1 94 ? -1.911 5.139 2.046 1.00 92.81 94 LYS A N 1
ATOM 721 C CA . LYS A 1 94 ? -1.241 6.388 2.406 1.00 92.81 94 LYS A CA 1
ATOM 722 C C . LYS A 1 94 ? -1.158 7.308 1.187 1.00 92.81 94 LYS A C 1
ATOM 724 O O . LYS A 1 94 ? -0.494 6.995 0.201 1.00 92.81 94 LYS A O 1
ATOM 729 N N . ALA A 1 95 ? -1.779 8.472 1.267 1.00 91.06 95 ALA A N 1
ATOM 730 C CA . ALA A 1 95 ? -1.539 9.580 0.361 1.00 91.06 95 ALA A CA 1
ATOM 731 C C . ALA A 1 95 ? -0.751 10.643 1.129 1.00 91.06 95 ALA A C 1
ATOM 733 O O . ALA A 1 95 ? -1.275 11.283 2.033 1.00 91.06 95 ALA A O 1
ATOM 734 N N . LEU A 1 96 ? 0.524 10.814 0.778 1.00 87.38 96 LEU A N 1
ATOM 735 C CA . LEU A 1 96 ? 1.292 11.962 1.259 1.00 87.38 96 LEU A CA 1
ATOM 736 C C . LEU A 1 96 ? 0.582 13.248 0.817 1.00 87.38 96 LEU A C 1
ATOM 738 O O . LEU A 1 96 ? 0.094 13.299 -0.316 1.00 87.38 96 LEU A O 1
ATOM 742 N N . SER A 1 97 ? 0.541 14.272 1.666 1.00 81.31 97 SER A N 1
ATOM 743 C CA . SER A 1 97 ? -0.046 15.559 1.303 1.00 81.31 97 SER A CA 1
ATOM 744 C C . SER A 1 97 ? 0.548 16.064 -0.017 1.00 81.31 97 SER A C 1
ATOM 746 O O . SER A 1 97 ? 1.754 15.972 -0.249 1.00 81.31 97 SER A O 1
ATOM 748 N N . PHE A 1 98 ? -0.324 16.550 -0.905 1.00 80.75 98 PHE A N 1
ATOM 749 C CA . PHE A 1 98 ? -0.008 16.945 -2.289 1.00 80.75 98 PHE A CA 1
ATOM 750 C C . PHE A 1 98 ? 0.387 15.802 -3.242 1.00 80.75 98 PHE A C 1
ATOM 752 O O . PHE A 1 98 ? 0.785 16.044 -4.381 1.00 80.75 98 PHE A O 1
ATOM 759 N N . CYS A 1 99 ? 0.237 14.537 -2.841 1.00 82.19 99 CYS A N 1
ATOM 760 C CA . CYS A 1 99 ? 0.307 13.411 -3.766 1.00 82.19 99 CYS A CA 1
ATOM 761 C C . CYS A 1 99 ? -1.048 13.187 -4.453 1.00 82.19 99 CYS A C 1
ATOM 763 O O . CYS A 1 99 ? -1.775 12.230 -4.158 1.00 82.19 99 CYS A O 1
ATOM 765 N N . ASP A 1 100 ? -1.364 14.048 -5.422 1.00 87.75 100 ASP A N 1
ATOM 766 C CA . ASP A 1 100 ? -2.631 14.003 -6.162 1.00 87.75 100 ASP A CA 1
ATOM 767 C C . ASP A 1 100 ? -2.872 12.647 -6.836 1.00 87.75 100 ASP A C 1
ATOM 769 O O . ASP A 1 100 ? -4.010 12.205 -6.970 1.00 87.75 100 ASP A O 1
ATOM 773 N N . LEU A 1 101 ? -1.806 11.944 -7.226 1.00 92.50 101 LEU A N 1
ATOM 774 C CA . LEU A 1 101 ? -1.900 10.668 -7.934 1.00 92.50 101 LEU A CA 1
ATOM 775 C C . LEU A 1 101 ? -2.486 9.545 -7.071 1.00 92.50 101 LEU A C 1
ATOM 777 O O . LEU A 1 101 ? -3.403 8.858 -7.516 1.00 92.50 101 LEU A O 1
ATOM 781 N N . TRP A 1 102 ? -1.986 9.349 -5.848 1.00 92.81 102 TRP A N 1
ATOM 782 C CA . TRP A 1 102 ? -2.555 8.350 -4.937 1.00 92.81 102 TRP A CA 1
ATOM 783 C C . TRP A 1 102 ? -3.915 8.791 -4.409 1.00 92.81 102 TRP A C 1
ATOM 785 O O . TRP A 1 102 ? -4.836 7.978 -4.318 1.00 92.81 102 TRP A O 1
ATOM 795 N N . TYR A 1 103 ? -4.060 10.086 -4.121 1.00 91.44 103 TYR A N 1
ATOM 796 C CA . TYR A 1 103 ? -5.312 10.639 -3.629 1.00 91.44 103 TYR A CA 1
ATOM 797 C C . TYR A 1 103 ? -6.452 10.499 -4.650 1.00 91.44 103 TYR A C 1
ATOM 799 O O . TYR A 1 103 ? -7.571 10.143 -4.282 1.00 91.44 103 TYR A O 1
ATOM 807 N N . THR A 1 104 ? -6.178 10.708 -5.939 1.00 93.06 104 THR A N 1
ATOM 808 C CA . THR A 1 104 ? -7.176 10.579 -7.016 1.00 93.06 104 THR A CA 1
ATOM 809 C C . THR A 1 104 ? -7.657 9.138 -7.186 1.00 93.06 104 THR A C 1
ATOM 811 O O . THR A 1 104 ? -8.833 8.900 -7.459 1.00 93.06 104 THR A O 1
ATOM 814 N N . GLU A 1 105 ? -6.790 8.149 -6.967 1.00 95.06 105 GLU A N 1
ATOM 815 C CA . GLU A 1 105 ? -7.148 6.737 -7.142 1.00 95.06 105 GLU A CA 1
ATOM 816 C C . GLU A 1 105 ? -7.910 6.152 -5.937 1.00 95.06 105 GLU A C 1
ATOM 818 O O . GLU A 1 105 ? -8.360 5.010 -6.010 1.00 95.06 105 GLU A O 1
ATOM 823 N N . LYS A 1 106 ? -8.117 6.910 -4.847 1.00 94.56 106 LYS A N 1
ATOM 824 C CA . LYS A 1 106 ? -8.714 6.409 -3.592 1.00 94.56 106 LYS A CA 1
ATOM 825 C C . LYS A 1 106 ? -10.098 5.771 -3.763 1.00 94.56 106 LYS A C 1
ATOM 827 O O . LYS A 1 106 ? -10.368 4.716 -3.196 1.00 94.56 106 LYS A O 1
ATOM 832 N N . GLU A 1 107 ? -10.969 6.378 -4.569 1.00 96.44 107 GLU A N 1
ATOM 833 C CA . GLU A 1 107 ? -12.333 5.874 -4.777 1.00 96.44 107 GLU A CA 1
ATOM 834 C C . GLU A 1 107 ? -12.340 4.655 -5.691 1.00 96.44 107 GLU A C 1
ATOM 836 O O . GLU A 1 107 ? -13.103 3.717 -5.477 1.00 96.44 107 GLU A O 1
ATOM 841 N N . ARG A 1 108 ? -11.438 4.622 -6.675 1.00 96.94 108 ARG A N 1
ATOM 842 C CA . ARG A 1 108 ? -11.225 3.426 -7.485 1.00 96.94 108 ARG A CA 1
ATOM 843 C C . ARG A 1 108 ? -10.648 2.295 -6.636 1.00 96.94 108 ARG A C 1
ATOM 845 O O . ARG A 1 108 ? -11.099 1.171 -6.773 1.00 96.94 108 ARG A O 1
ATOM 852 N N . MET A 1 109 ? -9.726 2.587 -5.718 1.00 96.56 109 MET A N 1
ATOM 853 C CA . MET A 1 109 ? -9.151 1.609 -4.788 1.00 96.56 109 MET A CA 1
ATOM 854 C C . MET A 1 109 ? -10.235 0.922 -3.952 1.00 96.56 109 MET A C 1
ATOM 856 O O . MET A 1 109 ? -10.289 -0.300 -3.917 1.00 96.56 109 MET A O 1
ATOM 860 N N . LYS A 1 110 ? -11.149 1.704 -3.364 1.00 97.31 110 LYS A N 1
ATOM 861 C CA . LYS A 1 110 ? -12.295 1.186 -2.595 1.00 97.31 110 LYS A CA 1
ATOM 862 C C . LYS A 1 110 ? -13.243 0.305 -3.412 1.00 97.31 110 LYS A C 1
ATOM 864 O O . LYS A 1 110 ? -13.893 -0.556 -2.845 1.00 97.31 110 LYS A O 1
ATOM 869 N N . ARG A 1 111 ? -13.370 0.553 -4.721 1.00 97.81 111 ARG A N 1
ATOM 870 C CA . ARG A 1 111 ? -14.257 -0.210 -5.619 1.00 97.81 111 ARG A CA 1
ATOM 871 C C . ARG A 1 111 ? -13.586 -1.434 -6.236 1.00 97.81 111 ARG A C 1
ATOM 873 O O . ARG A 1 111 ? -14.286 -2.327 -6.690 1.00 97.81 111 ARG A O 1
ATOM 880 N N . SER A 1 112 ? -12.256 -1.439 -6.319 1.00 97.88 112 SER A N 1
ATOM 881 C CA . SER A 1 112 ? -11.488 -2.498 -6.981 1.00 97.88 112 SER A CA 1
ATOM 882 C C . SER A 1 112 ? -11.224 -3.716 -6.095 1.00 97.88 112 SER A C 1
ATOM 884 O O . SER A 1 112 ? -10.811 -4.742 -6.626 1.00 97.88 112 SER A O 1
ATOM 886 N N . PHE A 1 113 ? -11.393 -3.605 -4.775 1.00 97.62 113 PHE A N 1
ATOM 887 C CA . PHE A 1 113 ? -11.046 -4.662 -3.828 1.00 97.62 113 PHE A CA 1
ATOM 888 C C . PHE A 1 113 ? -12.170 -4.883 -2.817 1.00 97.62 113 PHE A C 1
ATOM 890 O O . PHE A 1 113 ? -12.715 -3.923 -2.283 1.00 97.62 113 PHE A O 1
ATOM 897 N N . ASP A 1 114 ? -12.448 -6.149 -2.505 1.00 96.25 114 ASP A N 1
ATOM 898 C CA . ASP A 1 114 ? -13.513 -6.558 -1.573 1.00 96.25 114 ASP A CA 1
ATOM 899 C C . ASP A 1 114 ? -13.119 -6.428 -0.089 1.00 96.25 114 ASP A C 1
ATOM 901 O O . ASP A 1 114 ? -13.848 -6.860 0.802 1.00 96.25 114 ASP A O 1
ATOM 905 N N . VAL A 1 115 ? -11.951 -5.846 0.194 1.00 97.31 115 VAL A N 1
ATOM 906 C CA . VAL A 1 115 ? -11.466 -5.593 1.555 1.00 97.31 115 VAL A CA 1
ATOM 907 C C . VAL A 1 115 ? -11.624 -4.114 1.921 1.00 97.31 115 VAL A C 1
ATOM 909 O O . VAL A 1 115 ? -11.464 -3.252 1.052 1.00 97.31 115 VAL A O 1
ATOM 912 N N . PRO A 1 116 ? -11.879 -3.774 3.199 1.00 97.69 116 PRO A N 1
ATOM 913 C CA . PRO A 1 116 ? -11.943 -2.385 3.640 1.00 97.69 116 PRO A CA 1
ATOM 914 C C . PRO A 1 116 ? -10.671 -1.595 3.290 1.00 97.69 116 PRO A C 1
ATOM 916 O O . PRO A 1 116 ? -9.551 -2.085 3.464 1.00 97.69 116 PRO A O 1
ATOM 919 N N . VAL A 1 117 ? -10.841 -0.345 2.839 1.00 97.62 117 VAL A N 1
ATOM 920 C CA . VAL A 1 117 ? -9.737 0.562 2.477 1.00 97.62 117 VAL A CA 1
ATOM 921 C C . VAL A 1 117 ? -9.771 1.831 3.332 1.00 97.62 117 VAL A C 1
ATOM 923 O O . VAL A 1 117 ? -10.661 2.673 3.181 1.00 97.62 117 VAL A O 1
ATOM 926 N N . LEU A 1 118 ? -8.763 2.011 4.186 1.00 95.94 118 LEU A N 1
ATOM 927 C CA . LEU A 1 118 ? -8.514 3.244 4.931 1.00 95.94 118 LEU A CA 1
ATOM 928 C C . LEU A 1 118 ? -7.624 4.183 4.115 1.00 95.94 118 LEU A C 1
ATOM 930 O O . LEU A 1 118 ? -6.526 3.813 3.722 1.00 95.94 118 LEU A O 1
ATOM 934 N N . VAL A 1 119 ? -8.067 5.422 3.901 1.00 93.50 119 VAL A N 1
ATOM 935 C CA . VAL A 1 119 ? -7.258 6.460 3.239 1.00 93.50 119 VAL A CA 1
ATOM 936 C C . VAL A 1 119 ? -6.614 7.349 4.294 1.00 93.50 119 VAL A C 1
ATOM 938 O O . VAL A 1 119 ? -7.320 8.113 4.956 1.00 93.50 119 VAL A O 1
ATOM 941 N N . LEU A 1 120 ? -5.298 7.286 4.448 1.00 89.88 120 LEU A N 1
ATOM 942 C CA . LEU A 1 120 ? -4.550 8.181 5.327 1.00 89.88 120 LEU A CA 1
ATOM 943 C C . LEU A 1 120 ? -3.970 9.321 4.497 1.00 89.88 120 LEU A C 1
ATOM 945 O O . LEU A 1 120 ? -3.183 9.078 3.591 1.00 89.88 120 LEU A O 1
ATOM 949 N N . ASP A 1 121 ? -4.386 10.548 4.798 1.00 80.88 121 ASP A N 1
ATOM 950 C CA . ASP A 1 121 ? -3.706 11.746 4.310 1.00 80.88 121 ASP A CA 1
ATOM 951 C C . ASP A 1 121 ? -2.646 12.081 5.355 1.00 80.88 121 ASP A C 1
ATOM 953 O O . ASP A 1 121 ? -2.990 12.305 6.518 1.00 80.88 121 ASP A O 1
ATOM 957 N N . SER A 1 122 ? -1.378 11.977 4.979 1.00 72.94 122 SER A N 1
ATOM 958 C CA . SER A 1 122 ? -0.248 12.159 5.889 1.00 72.94 122 SER A CA 1
ATOM 959 C C . SER A 1 122 ? 0.568 13.368 5.448 1.00 72.94 122 SER A C 1
ATOM 961 O O . SER A 1 122 ? 1.065 13.385 4.319 1.00 72.94 122 SER A O 1
ATOM 963 N N . GLY A 1 123 ? 0.753 14.342 6.333 1.00 68.75 123 GLY A N 1
ATOM 964 C CA . GLY A 1 123 ? 1.787 15.365 6.182 1.00 68.75 123 GLY A CA 1
ATOM 965 C C . GLY A 1 123 ? 3.115 14.932 6.811 1.00 68.75 123 GLY A C 1
ATOM 966 O O . GLY A 1 123 ? 3.187 13.905 7.477 1.00 68.75 123 GLY A O 1
ATOM 967 N N . TYR A 1 124 ? 4.149 15.758 6.651 1.00 64.50 124 TYR A N 1
ATOM 968 C CA . TYR A 1 124 ? 5.435 15.631 7.362 1.00 64.50 124 TYR A CA 1
ATOM 969 C C . TYR A 1 124 ? 5.417 16.278 8.764 1.00 64.50 124 TYR A C 1
ATOM 971 O O . TYR A 1 124 ? 6.460 16.570 9.336 1.00 64.50 124 TYR A O 1
ATOM 979 N N . GLY A 1 125 ? 4.236 16.610 9.294 1.00 64.69 125 GLY A N 1
ATOM 980 C CA . GLY A 1 125 ? 4.083 17.336 10.556 1.00 64.69 125 GLY A CA 1
ATOM 981 C C . GLY A 1 125 ? 3.428 16.485 11.640 1.00 64.69 125 GLY A C 1
ATOM 982 O O . GLY A 1 125 ? 2.530 15.695 11.361 1.00 64.69 125 GLY A O 1
ATOM 983 N N . GLU A 1 126 ? 3.813 16.712 12.896 1.00 58.19 126 GLU A N 1
ATOM 984 C CA . GLU A 1 126 ? 3.324 15.967 14.071 1.00 58.19 126 GLU A CA 1
ATOM 985 C C . GLU A 1 126 ? 1.835 16.208 14.406 1.00 58.19 126 GLU A C 1
ATOM 987 O O . GLU A 1 126 ? 1.238 15.475 15.194 1.00 58.19 126 GLU A O 1
ATOM 992 N N . GLY A 1 127 ? 1.202 17.223 13.804 1.00 57.38 127 GLY A N 1
ATOM 993 C CA . GLY A 1 127 ? -0.146 17.688 14.162 1.00 57.38 127 GLY A CA 1
ATOM 994 C C . GLY A 1 127 ? -1.307 16.734 13.847 1.00 57.38 127 GLY A C 1
ATOM 995 O O . GLY A 1 127 ? -2.442 17.039 14.208 1.00 57.38 127 GLY A O 1
ATOM 996 N N . ASP A 1 128 ? -1.061 15.596 13.194 1.00 67.38 128 ASP A N 1
ATOM 997 C CA . ASP A 1 128 ? -2.117 14.720 12.664 1.00 67.38 128 ASP A CA 1
ATOM 998 C C . ASP A 1 128 ? -2.323 13.394 13.419 1.00 67.38 128 ASP A C 1
ATOM 1000 O O . ASP A 1 128 ? -3.273 12.659 13.133 1.00 67.38 128 ASP A O 1
ATOM 1004 N N . ILE A 1 129 ? -1.492 13.092 14.423 1.00 72.94 129 ILE A N 1
ATOM 1005 C CA . ILE A 1 129 ? -1.453 11.766 15.068 1.00 72.94 129 ILE A CA 1
ATOM 1006 C C . ILE A 1 129 ? -2.780 11.410 15.756 1.00 72.94 129 ILE A C 1
ATOM 1008 O O . ILE A 1 129 ? -3.293 10.309 15.563 1.00 72.94 129 ILE A O 1
ATOM 1012 N N . GLY A 1 130 ? -3.386 12.335 16.509 1.00 76.69 130 GLY A N 1
ATOM 1013 C CA . GLY A 1 130 ? -4.648 12.064 17.214 1.00 76.69 130 GLY A CA 1
ATOM 1014 C C . GLY A 1 130 ? -5.801 11.727 16.260 1.00 76.69 130 GLY A C 1
ATOM 1015 O O . GLY A 1 130 ? -6.539 10.766 16.472 1.00 76.69 130 GLY A O 1
ATOM 1016 N N . ARG A 1 131 ? -5.907 12.468 15.150 1.00 81.25 131 ARG A N 1
ATOM 1017 C CA . ARG A 1 131 ? -6.912 12.232 14.102 1.00 81.25 131 ARG A CA 1
ATOM 1018 C C . ARG A 1 131 ? -6.670 10.908 13.380 1.00 81.25 131 ARG A C 1
ATOM 1020 O O . ARG A 1 131 ? -7.626 10.190 13.085 1.00 81.25 131 ARG A O 1
ATOM 1027 N N . ILE A 1 132 ? -5.412 10.594 13.074 1.00 84.62 132 ILE A N 1
ATOM 1028 C CA . ILE A 1 132 ? -5.034 9.330 12.438 1.00 84.62 132 ILE A CA 1
ATOM 1029 C C . ILE A 1 132 ? -5.364 8.152 13.359 1.00 84.62 132 ILE A C 1
ATOM 1031 O O . ILE A 1 132 ? -5.956 7.185 12.885 1.00 84.62 132 ILE A O 1
ATOM 1035 N N . SER A 1 133 ? -5.075 8.263 14.659 1.00 86.44 133 SER A N 1
ATOM 1036 C CA . SER A 1 133 ? -5.334 7.214 15.650 1.00 86.44 133 SER A CA 1
ATOM 1037 C C . SER A 1 133 ? -6.804 6.800 15.674 1.00 86.44 133 SER A C 1
ATOM 1039 O O . SER A 1 133 ? -7.109 5.636 15.443 1.00 86.44 133 SER A O 1
ATOM 1041 N N . THR A 1 134 ? -7.737 7.742 15.847 1.00 89.50 134 THR A N 1
ATOM 1042 C CA . THR A 1 134 ? -9.176 7.418 15.902 1.00 89.50 134 THR A CA 1
ATOM 1043 C C . THR A 1 134 ? -9.681 6.777 14.606 1.00 89.50 134 THR A C 1
ATOM 1045 O O . THR A 1 134 ? -10.482 5.844 14.632 1.00 89.50 134 THR A O 1
ATOM 1048 N N . ARG A 1 135 ? -9.206 7.253 13.446 1.00 92.12 135 ARG A N 1
ATOM 1049 C CA . ARG A 1 135 ? -9.582 6.680 12.142 1.00 92.12 135 ARG A CA 1
ATOM 1050 C C . ARG A 1 135 ? -9.021 5.276 11.957 1.00 92.12 135 ARG A C 1
ATOM 1052 O O . ARG A 1 135 ? -9.691 4.433 11.367 1.00 92.12 135 ARG A O 1
ATOM 1059 N N . LEU A 1 136 ? -7.804 5.044 12.438 1.00 92.00 136 LEU A N 1
ATOM 1060 C CA . LEU A 1 136 ? -7.172 3.739 12.412 1.00 92.00 136 LEU A CA 1
ATOM 1061 C C . LEU A 1 136 ? -7.911 2.765 13.328 1.00 92.00 136 LEU A C 1
ATOM 1063 O O . LEU A 1 136 ? -8.234 1.675 12.884 1.00 92.00 136 LEU A O 1
ATOM 1067 N N . GLU A 1 137 ? -8.245 3.162 14.555 1.00 92.00 137 GLU A N 1
ATOM 1068 C CA . GLU A 1 137 ? -9.005 2.321 15.486 1.00 92.00 137 GLU A CA 1
ATOM 1069 C C . GLU A 1 137 ? -10.359 1.915 14.903 1.00 92.00 137 GLU A C 1
ATOM 1071 O O . GLU A 1 137 ? -10.633 0.722 14.790 1.00 92.00 137 GLU A O 1
ATOM 1076 N N . SER A 1 138 ? -11.138 2.882 14.407 1.00 93.75 138 SER A N 1
ATOM 1077 C CA . SER A 1 138 ? -12.413 2.598 13.739 1.00 93.75 138 SER A CA 1
ATOM 1078 C C . SER A 1 138 ? -12.240 1.669 12.534 1.00 93.75 138 SER A C 1
ATOM 1080 O O . SER A 1 138 ? -13.057 0.782 12.312 1.00 93.75 138 SER A O 1
ATOM 1082 N N . PHE A 1 139 ? -11.162 1.820 11.762 1.00 95.94 139 PHE A N 1
ATOM 1083 C CA . PHE A 1 139 ? -10.864 0.906 10.664 1.00 95.94 139 PHE A CA 1
ATOM 1084 C C . PHE A 1 139 ? -10.554 -0.511 11.157 1.00 95.94 139 PHE A C 1
ATOM 1086 O O . PHE A 1 139 ? -11.093 -1.465 10.604 1.00 95.94 139 PHE A O 1
ATOM 1093 N N . LEU A 1 140 ? -9.727 -0.671 12.191 1.00 94.25 140 LEU A N 1
ATOM 1094 C CA . LEU A 1 140 ? -9.363 -1.988 12.725 1.00 94.25 140 LEU A CA 1
ATOM 1095 C C . LEU A 1 140 ? -10.573 -2.727 13.316 1.00 94.25 140 LEU A C 1
ATOM 1097 O O . LEU A 1 140 ? -10.666 -3.946 13.169 1.00 94.25 140 LEU A O 1
ATOM 1101 N N . GLU A 1 141 ? -11.532 -2.003 13.899 1.00 93.06 141 GLU A N 1
A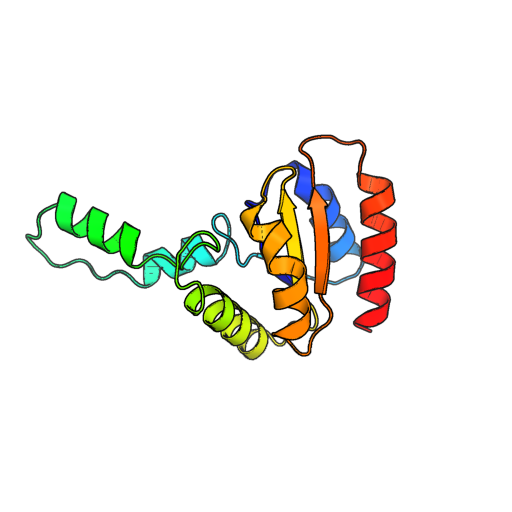TOM 1102 C CA . GLU A 1 141 ? -12.817 -2.567 14.334 1.00 93.06 141 GLU A CA 1
ATOM 1103 C C . GLU A 1 141 ? -13.593 -3.195 13.165 1.00 93.06 141 GLU A C 1
ATOM 1105 O O . GLU A 1 141 ? -14.202 -4.246 13.337 1.00 93.06 141 GLU A O 1
ATOM 1110 N N . THR A 1 142 ? -13.506 -2.632 11.952 1.00 93.44 142 THR A N 1
ATOM 1111 C CA . THR A 1 142 ? -14.147 -3.221 10.755 1.00 93.44 142 THR A CA 1
ATOM 1112 C C . THR A 1 142 ? -13.451 -4.475 10.217 1.00 93.44 142 THR A C 1
ATOM 1114 O O . THR A 1 142 ? -14.033 -5.183 9.397 1.00 93.44 142 THR A O 1
ATOM 1117 N N . LEU A 1 143 ? -12.209 -4.752 10.636 1.00 90.75 143 LEU A N 1
ATOM 1118 C CA . LEU A 1 143 ? -11.434 -5.924 10.194 1.00 90.75 143 LEU A CA 1
ATOM 1119 C C . LEU A 1 143 ? -11.590 -7.144 11.116 1.00 90.75 143 LEU A C 1
ATOM 1121 O O . LEU A 1 143 ? -11.036 -8.216 10.816 1.00 90.75 143 LEU A O 1
ATOM 1125 N N . SER A 1 144 ? -12.238 -6.939 12.266 1.00 71.50 144 SER A N 1
ATOM 1126 C CA . SER A 1 144 ? -12.388 -7.924 13.339 1.00 71.50 144 SER A CA 1
ATOM 1127 C C . SER A 1 144 ? -13.483 -8.931 13.020 1.00 71.50 144 SER A C 1
ATOM 1129 O O . SER A 1 144 ? -14.609 -8.503 12.691 1.00 71.50 144 SER A O 1
#

InterPro domains:
  IPR010327 FldB/FldC dehydratase alpha/beta subunit [PF06050] (2-143)

Organism: NCBI:txid412755